Protein AF-A0A7S2GMM3-F1 (afdb_monomer_lite)

Secondary structure (DSSP, 8-state):
----------PPP-----------PPP-------------------GGG-SSEEEESSTTS-EEEEE--TT-BHHHHHHHTT-EEEEEEEESTTSS-EEEEE-TT-B-TT-SEEEEEEE-----S-------

Radius of gyration: 25.41 Å; chains: 1; bounding box: 47×70×70 Å

Organism: NCBI:txid327968

Structure (mmCIF, N/CA/C/O backbone):
data_AF-A0A7S2GMM3-F1
#
_entry.id   AF-A0A7S2GMM3-F1
#
loop_
_atom_site.group_PDB
_atom_site.id
_atom_site.type_symbol
_atom_site.label_atom_id
_atom_site.label_alt_id
_atom_site.label_comp_id
_atom_site.label_asym_id
_atom_site.label_entity_id
_atom_site.label_seq_id
_atom_site.pdbx_PDB_ins_code
_atom_site.Cartn_x
_atom_site.Cartn_y
_atom_site.Cartn_z
_atom_site.occupancy
_atom_site.B_iso_or_equiv
_atom_site.auth_seq_id
_atom_site.auth_comp_id
_atom_site.auth_asym_id
_atom_site.auth_atom_id
_atom_site.pdbx_PDB_model_num
ATOM 1 N N . LYS A 1 1 ? 33.479 0.948 38.639 1.00 41.56 1 LYS A N 1
ATOM 2 C CA . LYS A 1 1 ? 32.763 0.725 37.358 1.00 41.56 1 LYS A CA 1
ATOM 3 C C . LYS A 1 1 ? 32.301 2.095 36.873 1.00 41.56 1 LYS A C 1
ATOM 5 O O . LYS A 1 1 ? 31.754 2.849 37.662 1.00 41.56 1 LYS A O 1
ATOM 10 N N . ILE A 1 2 ? 32.743 2.459 35.679 1.00 46.72 2 ILE A N 1
ATOM 11 C CA . ILE A 1 2 ? 32.982 3.825 35.188 1.00 46.72 2 ILE A CA 1
ATOM 12 C C . ILE A 1 2 ? 31.673 4.563 34.863 1.00 46.72 2 ILE A C 1
ATOM 14 O O . ILE A 1 2 ? 30.851 4.053 34.111 1.00 46.72 2 ILE A O 1
ATOM 18 N N . ARG A 1 3 ? 31.512 5.767 35.429 1.00 45.56 3 ARG A N 1
ATOM 19 C CA . ARG A 1 3 ? 30.553 6.805 35.016 1.00 45.56 3 ARG A CA 1
ATOM 20 C C . ARG A 1 3 ? 31.142 7.499 33.778 1.00 45.56 3 ARG A C 1
ATOM 22 O O . ARG A 1 3 ? 32.074 8.283 33.925 1.00 45.56 3 ARG A O 1
ATOM 29 N N . GLY A 1 4 ? 30.652 7.179 32.580 1.00 46.97 4 GLY A N 1
ATOM 30 C CA . GLY A 1 4 ? 30.883 7.999 31.382 1.00 46.97 4 GLY A CA 1
ATOM 31 C C . GLY A 1 4 ? 29.953 9.215 31.438 1.00 46.97 4 GLY A C 1
ATOM 32 O O . GLY A 1 4 ? 28.808 9.077 31.846 1.00 46.97 4 GLY A O 1
ATOM 33 N N . GLY A 1 5 ? 30.356 10.442 31.137 1.00 49.16 5 GLY A N 1
ATOM 34 C CA . GLY A 1 5 ? 31.480 10.891 30.325 1.00 49.16 5 GLY A CA 1
ATOM 35 C C . GLY A 1 5 ? 30.907 11.930 29.365 1.00 49.16 5 GLY A C 1
ATOM 36 O O . GLY A 1 5 ? 30.383 11.575 28.319 1.00 49.16 5 GLY A O 1
ATOM 37 N N . GLN A 1 6 ? 30.916 13.193 29.792 1.00 53.94 6 GLN A N 1
ATOM 38 C CA . GLN A 1 6 ? 30.474 14.371 29.045 1.00 53.94 6 GLN A CA 1
ATOM 39 C C . GLN A 1 6 ? 31.286 14.496 27.744 1.00 53.94 6 GLN A C 1
ATOM 41 O O . GLN A 1 6 ? 32.494 14.712 27.812 1.00 53.94 6 GLN A O 1
ATOM 46 N N . LEU A 1 7 ? 30.642 14.403 26.574 1.00 52.38 7 LEU A N 1
ATOM 47 C CA . LEU A 1 7 ? 31.249 14.841 25.316 1.00 52.38 7 LEU A CA 1
ATOM 48 C C . LEU A 1 7 ? 30.791 16.265 24.992 1.00 52.38 7 LEU A C 1
ATOM 50 O O . LEU A 1 7 ? 29.625 16.546 24.730 1.00 52.38 7 LEU A O 1
ATOM 54 N N . ILE A 1 8 ? 31.770 17.153 25.077 1.00 55.28 8 ILE A N 1
ATOM 55 C CA . ILE A 1 8 ? 31.781 18.548 24.658 1.00 55.28 8 ILE A CA 1
ATOM 56 C C . ILE A 1 8 ? 31.756 18.632 23.124 1.00 55.28 8 ILE A C 1
ATOM 58 O O . ILE A 1 8 ? 32.568 18.004 22.450 1.00 55.28 8 ILE A O 1
ATOM 62 N N . CYS A 1 9 ? 30.826 19.410 22.569 1.00 47.78 9 CYS A N 1
ATOM 63 C CA . CYS A 1 9 ? 30.853 19.805 21.162 1.00 47.78 9 CYS A CA 1
ATOM 64 C C . CYS A 1 9 ? 31.732 21.054 21.023 1.00 47.78 9 CYS A C 1
ATOM 66 O O . CYS A 1 9 ? 31.400 22.101 21.574 1.00 47.78 9 CYS A O 1
ATOM 68 N N . SER A 1 10 ? 32.839 20.942 20.290 1.00 43.91 10 SER A N 1
ATOM 69 C CA . SER A 1 10 ? 33.688 22.072 19.902 1.00 43.91 10 SER A CA 1
ATOM 70 C C . SER A 1 10 ? 33.404 22.424 18.444 1.00 43.91 10 SER A C 1
ATOM 72 O O . SER A 1 10 ? 33.683 21.622 17.557 1.00 43.91 10 SER A O 1
ATOM 74 N N . ALA A 1 11 ? 32.869 23.618 18.195 1.00 57.03 11 ALA A N 1
ATOM 75 C CA . ALA A 1 11 ? 32.766 24.199 16.860 1.00 57.03 11 ALA A CA 1
ATOM 76 C C . ALA A 1 11 ? 33.865 25.260 16.685 1.00 57.03 11 ALA A C 1
ATOM 78 O O . ALA A 1 11 ? 33.969 26.151 17.532 1.00 57.03 11 ALA A O 1
ATOM 79 N N . PRO A 1 12 ? 34.672 25.225 15.612 1.00 53.09 12 PRO A N 1
ATOM 80 C CA . PRO A 1 12 ? 35.418 26.394 15.180 1.00 53.09 12 PRO A CA 1
ATOM 81 C C . PRO A 1 12 ? 34.556 27.241 14.237 1.00 53.09 12 PRO A C 1
ATOM 83 O O . PRO A 1 12 ? 33.930 26.735 13.306 1.00 53.09 12 PRO A O 1
ATOM 86 N N . GLY A 1 13 ? 34.526 28.547 14.497 1.00 48.72 13 GLY A N 1
ATOM 87 C CA . GLY A 1 13 ? 33.937 29.529 13.599 1.00 48.72 13 GLY A CA 1
ATOM 88 C C . GLY A 1 13 ? 34.763 29.718 12.328 1.00 48.72 13 GLY A C 1
ATOM 89 O O . GLY A 1 13 ? 35.970 29.479 12.297 1.00 48.72 13 GLY A O 1
ATOM 90 N N . SER A 1 14 ? 34.111 30.205 11.279 1.00 54.09 14 SER A N 1
ATOM 91 C CA . SER A 1 14 ? 34.773 30.856 10.151 1.00 54.09 14 SER A CA 1
ATOM 92 C C . SER A 1 14 ? 33.863 31.956 9.623 1.00 54.09 14 SER A C 1
ATOM 94 O O . SER A 1 14 ? 32.758 31.709 9.149 1.00 54.09 14 SER A O 1
ATOM 96 N N . LEU A 1 15 ? 34.342 33.185 9.796 1.00 50.91 15 LEU A N 1
ATOM 97 C CA . LEU A 1 15 ? 33.866 34.395 9.140 1.00 50.9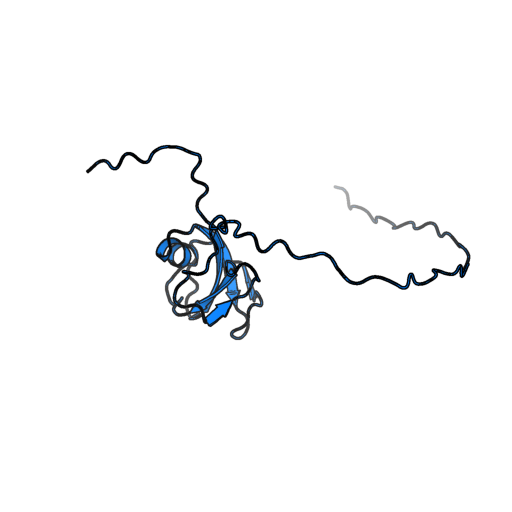1 15 LEU A CA 1
ATOM 98 C C . LEU A 1 15 ? 34.216 34.298 7.647 1.00 50.91 15 LEU A C 1
ATOM 100 O O . LEU A 1 15 ? 35.336 33.912 7.319 1.00 50.91 15 LEU A O 1
ATOM 104 N N . GLY A 1 16 ? 33.294 34.664 6.754 1.00 48.22 16 GLY A N 1
ATOM 105 C CA . GLY A 1 16 ? 33.515 34.574 5.309 1.00 48.22 16 GLY A CA 1
ATOM 106 C C . GLY A 1 16 ? 32.492 35.359 4.491 1.00 48.22 16 GLY A C 1
ATOM 107 O O . GLY A 1 16 ? 31.438 34.838 4.167 1.00 48.22 16 GLY A O 1
ATOM 108 N N . VAL A 1 17 ? 32.841 36.624 4.262 1.00 51.59 17 VAL A N 1
ATOM 109 C CA . VAL A 1 17 ? 32.541 37.578 3.174 1.00 51.59 17 VAL A CA 1
ATOM 110 C C . VAL A 1 17 ? 31.285 37.415 2.299 1.00 51.59 17 VAL A C 1
ATOM 112 O O . VAL A 1 17 ? 31.039 36.392 1.669 1.00 51.59 17 VAL A O 1
ATOM 115 N N . SER A 1 18 ? 30.557 38.526 2.186 1.00 48.09 18 SER A N 1
ATOM 116 C CA . SER A 1 18 ? 29.567 38.811 1.151 1.00 48.09 18 SER A CA 1
ATOM 117 C C . SER A 1 18 ? 30.268 39.213 -0.149 1.00 48.09 18 SER A C 1
ATOM 119 O O . SER A 1 18 ? 31.060 40.152 -0.121 1.00 48.09 18 SER A O 1
ATOM 121 N N . ASP A 1 19 ? 29.912 38.590 -1.272 1.00 54.28 19 ASP A N 1
ATOM 122 C CA . ASP A 1 19 ? 30.153 39.147 -2.609 1.00 54.28 19 ASP A CA 1
ATOM 123 C C . ASP A 1 19 ? 28.923 38.886 -3.507 1.00 54.28 19 ASP A C 1
ATOM 125 O O . ASP A 1 19 ? 28.473 37.737 -3.592 1.00 54.28 19 ASP A O 1
ATOM 129 N N . PRO A 1 20 ? 28.315 39.924 -4.112 1.00 60.03 20 PRO A N 1
ATOM 130 C CA . PRO A 1 20 ? 27.247 39.798 -5.091 1.00 60.03 20 PRO A CA 1
ATOM 131 C C . PRO A 1 20 ? 27.829 39.882 -6.507 1.00 60.03 20 PRO A C 1
ATOM 133 O O . PRO A 1 20 ? 28.093 40.981 -6.990 1.00 60.03 20 PRO A O 1
ATOM 136 N N . ASP A 1 21 ? 27.960 38.747 -7.194 1.00 50.72 21 ASP A N 1
ATOM 137 C CA . ASP A 1 21 ? 28.244 38.756 -8.631 1.00 50.72 21 ASP A CA 1
ATOM 138 C C . ASP A 1 21 ? 27.106 38.139 -9.443 1.00 50.72 21 ASP A C 1
ATOM 140 O O . ASP A 1 21 ? 26.449 37.161 -9.069 1.00 50.72 21 ASP A O 1
ATOM 144 N N . GLN A 1 22 ? 26.828 38.839 -10.529 1.00 57.53 22 GLN A N 1
ATOM 145 C CA . GLN A 1 22 ? 25.638 38.772 -11.341 1.00 57.53 22 GLN A CA 1
ATOM 146 C C . GLN A 1 22 ? 25.562 37.444 -12.085 1.00 57.53 22 GLN A C 1
ATOM 148 O O . GLN A 1 22 ? 26.525 37.006 -12.701 1.00 57.53 22 GLN A O 1
ATOM 153 N N . ASN A 1 23 ? 24.390 36.813 -12.069 1.00 55.16 23 ASN A N 1
ATOM 154 C CA . ASN A 1 23 ? 24.100 35.747 -13.017 1.00 55.16 23 ASN A CA 1
ATOM 155 C C . ASN A 1 23 ? 23.059 36.263 -14.001 1.00 55.16 23 ASN A C 1
ATOM 157 O O . ASN A 1 23 ? 21.856 36.280 -13.730 1.00 55.16 23 ASN A O 1
ATOM 161 N N . ASP A 1 24 ? 23.590 36.744 -15.122 1.00 50.81 24 ASP A N 1
ATOM 162 C CA . ASP A 1 24 ? 22.896 37.028 -16.363 1.00 50.81 24 ASP A CA 1
ATOM 163 C C . ASP A 1 24 ? 21.912 35.915 -16.736 1.00 50.81 24 ASP A C 1
ATOM 165 O O . ASP A 1 24 ? 22.230 34.724 -16.781 1.00 50.81 24 ASP A O 1
ATOM 169 N N . ALA A 1 25 ? 20.691 36.335 -17.049 1.00 61.88 25 ALA A N 1
ATOM 170 C CA . ALA A 1 25 ? 19.706 35.501 -17.708 1.00 61.88 25 ALA A CA 1
ATOM 171 C C . ALA A 1 25 ? 20.157 35.183 -19.145 1.00 61.88 25 ALA A C 1
ATOM 173 O O . ALA A 1 25 ? 20.542 36.102 -19.869 1.00 61.88 25 ALA A O 1
ATOM 174 N N . PRO A 1 26 ? 20.007 33.945 -19.640 1.00 64.06 26 PRO A N 1
ATOM 175 C CA . PRO A 1 26 ? 19.972 33.718 -21.076 1.00 64.06 26 PRO A CA 1
ATOM 176 C C . PRO A 1 26 ? 18.548 33.958 -21.611 1.00 64.06 26 PRO A C 1
ATOM 178 O O . PRO A 1 26 ? 17.599 33.332 -21.128 1.00 64.06 26 PRO A O 1
ATOM 181 N N . PRO A 1 27 ? 18.349 34.806 -22.636 1.00 60.69 27 PRO A N 1
ATOM 182 C CA . PRO A 1 27 ? 17.177 34.711 -23.484 1.00 60.69 27 PRO A CA 1
ATOM 183 C C . PRO A 1 27 ? 17.437 33.765 -24.663 1.00 60.69 27 PRO A C 1
ATOM 185 O O . PRO A 1 27 ? 18.537 33.701 -25.208 1.00 60.69 27 PRO A O 1
ATOM 188 N N . ALA A 1 28 ? 16.341 33.146 -25.108 1.00 50.91 28 ALA A N 1
ATOM 189 C CA . ALA A 1 28 ? 16.198 32.286 -26.285 1.00 50.91 28 ALA A CA 1
ATOM 190 C C . ALA A 1 28 ? 16.758 30.853 -26.110 1.00 50.91 28 ALA A C 1
ATOM 192 O O . ALA A 1 28 ? 17.815 30.639 -25.541 1.00 50.91 28 ALA A O 1
ATOM 193 N N . THR A 1 29 ? 16.079 29.790 -26.541 1.00 51.41 29 THR A N 1
ATOM 194 C CA . THR A 1 29 ? 15.114 29.709 -27.641 1.00 51.41 29 THR A CA 1
ATOM 195 C C . THR A 1 29 ? 14.230 28.476 -27.450 1.00 51.41 29 THR A C 1
ATOM 197 O O . THR A 1 29 ? 14.711 27.389 -27.137 1.00 51.41 29 THR A O 1
ATOM 200 N N . LEU A 1 30 ? 12.929 28.639 -27.693 1.00 52.53 30 LEU A N 1
ATOM 201 C CA . LEU A 1 30 ? 12.011 27.542 -27.977 1.00 52.53 30 LEU A CA 1
ATOM 202 C C . LEU A 1 30 ? 12.527 26.721 -29.165 1.00 52.53 30 LEU A C 1
ATOM 204 O O . LEU A 1 30 ? 12.870 27.292 -30.200 1.00 52.53 30 LEU A O 1
ATOM 208 N N . THR A 1 31 ? 12.442 25.398 -29.020 1.00 53.06 31 THR A N 1
ATOM 209 C CA . THR A 1 31 ? 12.037 24.391 -30.025 1.00 53.06 31 THR A CA 1
ATOM 210 C C . THR A 1 31 ? 13.013 23.218 -30.063 1.00 53.06 31 THR A C 1
ATOM 212 O O . THR A 1 31 ? 13.960 23.197 -30.843 1.00 53.06 31 THR A O 1
ATOM 215 N N . LEU A 1 32 ? 12.717 22.183 -29.273 1.00 53.03 32 LEU A N 1
ATOM 216 C CA . LEU A 1 32 ? 13.014 20.821 -29.707 1.00 53.03 32 LEU A CA 1
ATOM 217 C C . LEU A 1 32 ? 11.791 20.314 -30.484 1.00 53.03 32 LEU A C 1
ATOM 219 O O . LEU A 1 32 ? 10.684 20.361 -29.937 1.00 53.03 32 LEU A O 1
ATOM 223 N N . PRO A 1 33 ? 11.939 19.804 -31.720 1.00 53.56 33 PRO A N 1
ATOM 224 C CA . PRO A 1 33 ? 10.901 18.965 -32.292 1.00 53.56 33 PRO A CA 1
ATOM 225 C C . PRO A 1 33 ? 10.799 17.716 -31.415 1.00 53.56 33 PRO A C 1
ATOM 227 O O . PRO A 1 33 ? 11.750 16.945 -31.306 1.00 53.56 33 PRO A O 1
ATOM 230 N N . SER A 1 34 ? 9.656 17.542 -30.753 1.00 60.41 34 SER A N 1
ATOM 231 C CA . SER A 1 34 ? 9.340 16.289 -30.072 1.00 60.41 34 SER A CA 1
ATOM 232 C C . SER A 1 34 ? 9.386 15.169 -31.109 1.00 60.41 34 SER A C 1
ATOM 234 O O . SER A 1 34 ? 8.604 15.221 -32.065 1.00 60.41 34 SER A O 1
ATOM 236 N N . PRO A 1 35 ? 10.243 14.144 -30.968 1.00 56.81 35 PRO A N 1
ATOM 237 C CA . PRO A 1 35 ? 9.991 12.918 -31.685 1.00 56.81 35 PRO A CA 1
ATOM 238 C C . PRO A 1 35 ? 8.717 12.322 -31.082 1.00 56.81 35 PRO A C 1
ATOM 240 O O . PRO A 1 35 ? 8.729 11.743 -29.998 1.00 56.81 35 PRO A O 1
ATOM 243 N N . VAL A 1 36 ? 7.604 12.451 -31.806 1.00 62.12 36 VAL A N 1
ATOM 244 C CA . VAL A 1 36 ? 6.523 11.467 -31.739 1.00 62.12 36 VAL A CA 1
ATOM 245 C C . VAL A 1 36 ? 7.118 10.153 -32.246 1.00 62.12 36 VAL A C 1
ATOM 247 O O . VAL A 1 36 ? 7.025 9.790 -33.412 1.00 62.12 36 VAL A O 1
ATOM 250 N N . ALA A 1 37 ? 7.799 9.462 -31.348 1.00 55.59 37 ALA A N 1
ATOM 251 C CA . ALA A 1 37 ? 8.030 8.037 -31.388 1.00 55.59 37 ALA A CA 1
ATOM 252 C C . ALA A 1 37 ? 7.398 7.578 -30.074 1.00 55.59 37 ALA A C 1
ATOM 254 O O . ALA A 1 37 ? 7.917 7.851 -29.001 1.00 55.59 37 ALA A O 1
ATOM 255 N N . SER A 1 38 ? 6.196 7.002 -30.053 1.00 57.22 38 SER A N 1
ATOM 256 C CA . SER A 1 38 ? 6.019 5.571 -30.335 1.00 57.22 38 SER A CA 1
ATOM 257 C C . SER A 1 38 ? 7.225 4.714 -29.924 1.00 57.22 38 SER A C 1
ATOM 259 O O . SER A 1 38 ? 7.549 3.723 -30.568 1.00 57.22 38 SER A O 1
ATOM 261 N N . ALA A 1 39 ? 7.882 5.054 -28.814 1.00 57.81 39 ALA A N 1
ATOM 262 C CA . ALA A 1 39 ? 8.423 4.032 -27.955 1.00 57.81 39 ALA A CA 1
ATOM 263 C C . ALA A 1 39 ? 7.190 3.277 -27.474 1.00 57.81 39 ALA A C 1
ATOM 265 O O . ALA A 1 39 ? 6.310 3.858 -26.836 1.00 57.81 39 ALA A O 1
ATOM 266 N N . ARG A 1 40 ? 7.075 1.996 -27.831 1.00 62.25 40 ARG A N 1
ATOM 267 C CA . ARG A 1 40 ? 6.258 1.096 -27.024 1.00 62.25 40 ARG A CA 1
ATOM 268 C C . ARG A 1 40 ? 6.684 1.393 -25.597 1.00 62.25 40 ARG A C 1
ATOM 270 O O . ARG A 1 40 ? 7.857 1.176 -25.298 1.00 62.25 40 ARG A O 1
ATOM 277 N N . LEU A 1 41 ? 5.790 1.976 -24.793 1.00 57.06 41 LEU A N 1
ATOM 278 C CA . LEU A 1 41 ? 5.976 2.045 -23.356 1.00 57.06 41 LEU A CA 1
ATOM 279 C C . LEU A 1 41 ? 6.299 0.605 -23.007 1.00 57.06 41 LEU A C 1
ATOM 281 O O . LEU A 1 41 ? 5.439 -0.275 -23.110 1.00 57.06 41 LEU A O 1
ATOM 285 N N . VAL A 1 42 ? 7.581 0.337 -22.745 1.00 51.38 42 VAL A N 1
ATOM 286 C CA . VAL A 1 42 ? 7.971 -0.836 -21.989 1.00 51.38 42 VAL A CA 1
ATOM 287 C C . VAL A 1 42 ? 6.973 -0.779 -20.856 1.00 51.38 42 VAL A C 1
ATOM 289 O O . VAL A 1 42 ? 6.877 0.278 -20.228 1.00 51.38 42 VAL A O 1
ATOM 292 N N . ARG A 1 43 ? 6.100 -1.788 -20.741 1.00 57.25 43 ARG A N 1
ATOM 293 C CA . ARG A 1 43 ? 5.173 -1.868 -19.620 1.00 57.25 43 ARG A CA 1
ATOM 294 C C . ARG A 1 43 ? 6.084 -1.982 -18.410 1.00 57.25 43 ARG A C 1
ATOM 296 O O . ARG A 1 43 ? 6.431 -3.081 -17.992 1.00 57.25 43 ARG A O 1
ATOM 303 N N . PHE A 1 44 ? 6.559 -0.831 -17.935 1.00 51.84 44 PHE A N 1
ATOM 304 C CA . PHE A 1 44 ? 6.964 -0.651 -16.575 1.00 51.84 44 PHE A CA 1
ATOM 305 C C . PHE A 1 44 ? 5.775 -1.211 -15.825 1.00 51.84 44 PHE A C 1
ATOM 307 O O . PHE A 1 44 ? 4.630 -0.911 -16.182 1.00 51.84 44 PHE A O 1
ATOM 314 N N . PRO A 1 45 ? 6.017 -2.159 -14.932 1.00 59.41 45 PRO A N 1
ATOM 315 C CA . PRO A 1 45 ? 4.936 -2.738 -14.190 1.00 59.41 45 PRO A CA 1
ATOM 316 C C . PRO A 1 45 ? 4.460 -1.667 -13.216 1.00 59.41 45 PRO A C 1
ATOM 318 O O . PRO A 1 45 ? 4.946 -1.542 -12.096 1.00 59.41 45 PRO A O 1
ATOM 321 N N . GLU A 1 46 ? 3.589 -0.804 -13.712 1.00 71.50 46 GLU A N 1
ATOM 322 C CA . GLU A 1 46 ? 2.943 0.211 -12.919 1.00 71.50 46 GLU A CA 1
ATOM 323 C C . GLU A 1 46 ? 1.925 -0.526 -12.060 1.00 71.50 46 GLU A C 1
ATOM 325 O O . GLU A 1 46 ? 1.189 -1.382 -12.558 1.00 71.50 46 GLU A O 1
ATOM 330 N N . CYS A 1 47 ? 1.869 -0.205 -10.773 1.00 84.62 47 CYS A N 1
ATOM 331 C CA . CYS A 1 47 ? 0.887 -0.768 -9.853 1.00 84.62 47 CYS A CA 1
ATOM 332 C C . CYS A 1 47 ? -0.510 -0.164 -10.100 1.00 84.62 47 CYS A C 1
ATOM 334 O O . CYS A 1 47 ? -1.173 0.326 -9.193 1.00 84.62 47 CYS A O 1
ATOM 336 N N . THR A 1 48 ? -0.936 -0.159 -11.360 1.00 80.06 48 THR A N 1
ATOM 337 C CA . THR A 1 48 ? -2.182 0.429 -11.858 1.00 80.06 48 THR A CA 1
ATOM 338 C C . THR A 1 48 ? -3.367 -0.521 -11.712 1.00 80.06 48 THR A C 1
ATOM 340 O O . THR A 1 48 ? -4.504 -0.061 -11.684 1.00 80.06 48 THR A O 1
ATOM 343 N N . ASP A 1 49 ? -3.105 -1.819 -11.523 1.00 85.31 49 ASP A N 1
ATOM 344 C CA . ASP A 1 49 ? -4.121 -2.867 -11.351 1.00 85.31 49 ASP A CA 1
ATOM 345 C C . ASP A 1 49 ? -4.446 -3.177 -9.873 1.00 85.31 49 ASP A C 1
ATOM 347 O O . ASP A 1 49 ? -5.122 -4.162 -9.567 1.00 85.31 49 ASP A O 1
ATOM 351 N N . LEU A 1 50 ? -3.975 -2.349 -8.933 1.00 92.00 50 LEU A N 1
ATOM 352 C CA . LEU A 1 50 ? -4.311 -2.494 -7.517 1.00 92.00 50 LEU A CA 1
ATOM 353 C C . LEU A 1 50 ? -5.812 -2.252 -7.288 1.00 92.00 50 LEU A C 1
ATOM 355 O O . LEU A 1 50 ? -6.366 -1.211 -7.638 1.00 92.00 50 LEU A O 1
ATOM 359 N N . VAL A 1 51 ? -6.482 -3.223 -6.667 1.00 93.94 51 VAL A N 1
ATOM 360 C CA . VAL A 1 51 ? -7.922 -3.158 -6.368 1.00 93.94 51 VAL A CA 1
ATOM 361 C C . VAL A 1 51 ? -8.197 -2.460 -5.039 1.00 93.94 51 VAL A C 1
ATOM 363 O O . VAL A 1 51 ? -7.321 -2.364 -4.188 1.00 93.94 51 VAL A O 1
ATOM 366 N N . ASN A 1 52 ? -9.433 -1.999 -4.825 1.00 95.75 52 ASN A N 1
ATOM 367 C CA . ASN A 1 52 ? -9.860 -1.364 -3.569 1.00 95.75 52 ASN A CA 1
ATOM 368 C C . ASN A 1 52 ? -8.972 -0.177 -3.151 1.00 95.75 52 ASN A C 1
ATOM 370 O O . ASN A 1 52 ? -8.709 0.020 -1.970 1.00 95.75 52 ASN A O 1
ATOM 374 N N . VAL A 1 53 ? -8.485 0.610 -4.110 1.00 96.12 53 VAL A N 1
ATOM 375 C CA . VAL A 1 53 ? -7.678 1.804 -3.834 1.00 96.12 53 VAL A CA 1
ATOM 376 C C . VAL A 1 53 ? -8.600 2.977 -3.512 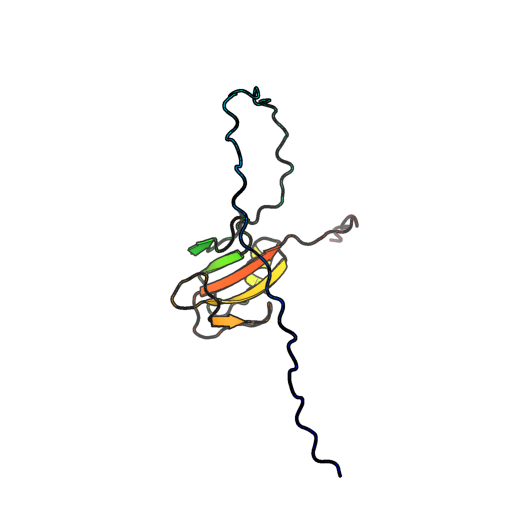1.00 96.12 53 VAL A C 1
ATOM 378 O O . VAL A 1 53 ? -9.412 3.374 -4.344 1.00 96.12 53 VAL A O 1
ATOM 381 N N . VAL A 1 54 ? -8.451 3.562 -2.323 1.00 95.88 54 VAL A N 1
ATOM 382 C CA . VAL A 1 54 ? -9.088 4.842 -1.972 1.00 95.88 54 VAL A CA 1
ATOM 383 C C . VAL A 1 54 ? -8.393 5.975 -2.719 1.00 95.88 54 VAL A C 1
ATOM 385 O O . VAL A 1 54 ? -9.043 6.820 -3.332 1.00 95.88 54 VAL A O 1
ATOM 388 N N . ARG A 1 55 ? -7.053 5.993 -2.663 1.00 95.62 55 ARG A N 1
ATOM 389 C CA . ARG A 1 55 ? -6.206 6.966 -3.361 1.00 95.62 55 ARG A CA 1
ATOM 390 C C . ARG A 1 55 ? -4.758 6.481 -3.503 1.00 95.62 55 ARG A C 1
ATOM 392 O O . ARG A 1 55 ? -4.285 5.734 -2.642 1.00 95.62 55 ARG A O 1
ATOM 399 N N . PRO A 1 56 ? -4.025 6.953 -4.525 1.00 95.25 56 PRO A N 1
ATOM 400 C CA . PRO A 1 56 ? -2.582 6.781 -4.585 1.00 95.25 56 PRO A CA 1
ATOM 401 C C . PRO A 1 56 ? -1.884 7.637 -3.520 1.00 95.25 56 PRO A C 1
ATOM 403 O O . PRO A 1 56 ? -2.288 8.768 -3.231 1.00 95.25 56 PRO A O 1
ATOM 406 N N . CYS A 1 57 ? -0.818 7.079 -2.960 1.00 96.75 57 CYS A N 1
ATOM 407 C CA . CYS A 1 57 ? 0.092 7.704 -2.003 1.00 96.75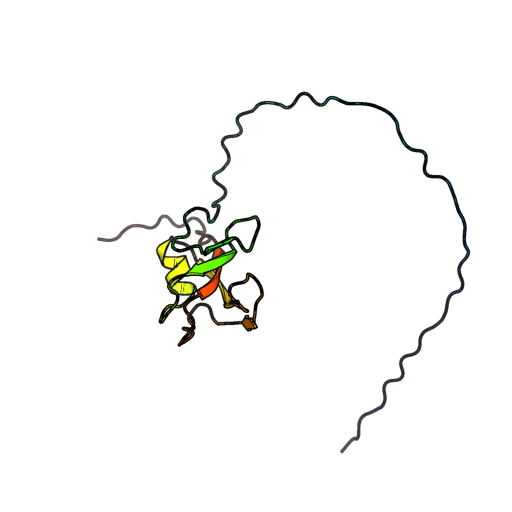 57 CYS A CA 1
ATOM 408 C C . CYS A 1 57 ? 1.518 7.864 -2.561 1.00 96.75 57 CYS A C 1
ATOM 410 O O . CYS A 1 57 ? 2.368 8.453 -1.898 1.00 96.75 57 CYS A O 1
ATOM 412 N N . SER A 1 58 ? 1.778 7.365 -3.773 1.00 94.25 58 SER A N 1
ATOM 413 C CA . SER A 1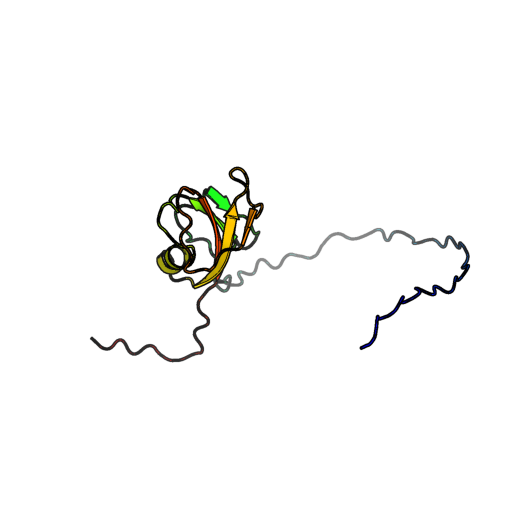 58 ? 2.977 7.644 -4.565 1.00 94.25 58 SER A CA 1
ATOM 414 C C . SER A 1 58 ? 2.607 7.951 -6.014 1.00 94.25 58 SER A C 1
ATOM 416 O O . SER A 1 58 ? 1.565 7.519 -6.506 1.00 94.25 58 SER A O 1
ATOM 418 N N . GLU A 1 59 ? 3.493 8.654 -6.720 1.00 90.44 59 GLU A N 1
ATOM 419 C CA . GLU A 1 59 ? 3.336 8.932 -8.156 1.00 90.44 59 GLU A CA 1
ATOM 420 C C . GLU A 1 59 ? 3.386 7.654 -9.005 1.00 90.44 59 GLU A C 1
ATOM 422 O O . GLU A 1 59 ? 2.720 7.567 -10.028 1.00 90.44 59 GLU A O 1
ATOM 427 N N . SER A 1 60 ? 4.113 6.630 -8.542 1.00 88.12 60 SER A N 1
ATOM 428 C CA . SER A 1 60 ? 4.184 5.311 -9.187 1.00 88.12 60 SER A CA 1
ATOM 429 C C . SER A 1 60 ? 2.897 4.485 -9.075 1.00 88.12 60 SER A C 1
ATOM 431 O O . SER A 1 60 ? 2.808 3.413 -9.669 1.00 88.12 60 SER A O 1
ATOM 433 N N . GLY A 1 61 ? 1.940 4.911 -8.241 1.00 91.62 61 GLY A N 1
ATOM 434 C CA . GLY A 1 61 ? 0.740 4.136 -7.910 1.00 91.62 61 GLY A CA 1
ATOM 435 C C . GLY A 1 61 ? 1.012 2.883 -7.071 1.00 91.62 61 GLY A C 1
ATOM 436 O O . GLY A 1 61 ? 0.080 2.183 -6.703 1.00 91.62 61 GLY A O 1
ATOM 437 N N . CYS A 1 62 ? 2.272 2.593 -6.743 1.00 95.06 62 CYS A N 1
ATOM 438 C CA . CYS A 1 62 ? 2.666 1.403 -5.993 1.00 95.06 62 CYS A CA 1
ATOM 439 C C . CYS A 1 62 ? 2.487 1.528 -4.488 1.00 95.06 62 CYS A C 1
ATOM 441 O O . CYS A 1 62 ? 2.399 0.511 -3.808 1.00 95.06 62 CYS A O 1
ATOM 443 N N . LYS A 1 63 ? 2.376 2.753 -3.974 1.00 97.00 63 LYS A N 1
ATOM 444 C CA . LYS A 1 63 ? 1.940 3.021 -2.610 1.00 97.00 63 LYS A CA 1
ATOM 445 C C . LYS A 1 63 ? 0.527 3.570 -2.653 1.00 97.00 63 LYS A C 1
ATOM 447 O O . LYS A 1 63 ? 0.282 4.585 -3.305 1.00 97.00 63 LYS A O 1
ATOM 452 N N . VAL A 1 64 ? -0.396 2.930 -1.950 1.00 97.69 64 VAL A N 1
ATOM 453 C CA . VAL A 1 64 ? -1.822 3.274 -1.976 1.00 97.69 64 VAL A CA 1
ATOM 454 C C . VAL A 1 64 ? -2.414 3.258 -0.582 1.00 97.69 64 VAL A C 1
ATOM 456 O O . VAL A 1 64 ? -1.970 2.506 0.282 1.00 97.69 64 VAL A O 1
ATOM 459 N N . LEU A 1 65 ? -3.457 4.059 -0.389 1.00 98.00 65 LEU A N 1
ATOM 460 C CA . LEU A 1 65 ? -4.393 3.868 0.706 1.00 98.00 65 LEU A CA 1
ATOM 461 C C . LEU A 1 65 ? -5.411 2.812 0.259 1.00 98.00 65 LEU A C 1
ATOM 463 O O . LEU A 1 65 ? -6.279 3.092 -0.572 1.00 98.00 65 LEU A O 1
ATOM 467 N N . ALA A 1 66 ? -5.254 1.590 0.756 1.00 97.56 66 ALA A N 1
ATOM 468 C CA . ALA A 1 66 ? -6.088 0.444 0.426 1.00 97.56 66 ALA A CA 1
ATOM 469 C C . ALA A 1 66 ? -7.311 0.387 1.347 1.00 97.56 66 ALA A C 1
ATOM 471 O O . ALA A 1 66 ? -7.167 0.451 2.565 1.00 97.56 66 ALA A O 1
ATOM 472 N N . ALA A 1 67 ? -8.500 0.232 0.772 1.00 96.50 67 ALA A N 1
ATOM 473 C CA . ALA A 1 67 ? -9.753 -0.030 1.470 1.00 96.50 67 ALA A CA 1
ATOM 474 C C . ALA A 1 67 ? -9.972 -1.532 1.702 1.00 96.50 67 ALA A C 1
ATOM 476 O O . ALA A 1 67 ? -9.309 -2.385 1.113 1.00 96.50 67 ALA A O 1
ATOM 477 N N . GLN A 1 68 ? -10.988 -1.848 2.511 1.00 94.94 68 GLN A N 1
ATOM 478 C CA . GLN A 1 68 ? -11.393 -3.220 2.844 1.00 94.94 68 GLN A CA 1
ATOM 479 C C . GLN A 1 68 ? -10.262 -4.038 3.483 1.00 94.94 68 GLN A C 1
ATOM 481 O O . GLN A 1 68 ? -10.152 -5.241 3.249 1.00 94.94 68 GLN A O 1
ATOM 486 N N . MET A 1 69 ? -9.436 -3.386 4.302 1.00 95.94 69 MET A N 1
ATOM 487 C CA . MET A 1 69 ? -8.296 -4.012 4.979 1.00 95.94 69 MET A CA 1
ATOM 488 C C . MET A 1 69 ? -8.660 -4.645 6.330 1.00 95.94 69 MET A C 1
ATOM 490 O O . MET A 1 69 ? -7.796 -5.203 7.000 1.00 95.94 69 MET A O 1
ATOM 494 N N . ALA A 1 70 ? -9.938 -4.612 6.720 1.00 93.50 70 ALA A N 1
ATOM 495 C CA . ALA A 1 70 ? -10.409 -5.252 7.943 1.00 93.50 70 ALA A CA 1
ATOM 496 C C . ALA A 1 70 ? -10.116 -6.761 7.906 1.00 93.50 70 ALA A C 1
ATOM 498 O O . ALA A 1 70 ? -10.616 -7.477 7.034 1.00 93.50 70 ALA A O 1
ATOM 499 N N . GLY A 1 71 ? -9.292 -7.232 8.844 1.00 92.25 71 GLY A N 1
ATOM 500 C CA . GLY A 1 71 ? -8.873 -8.634 8.915 1.00 92.25 71 GLY A CA 1
ATOM 501 C C . GLY A 1 71 ? -7.902 -9.069 7.808 1.00 92.25 71 GLY A C 1
ATOM 502 O O . GLY A 1 71 ? -7.737 -10.268 7.601 1.00 92.25 71 GLY A O 1
ATOM 503 N N . ARG A 1 72 ? -7.289 -8.132 7.068 1.00 95.56 72 ARG A N 1
ATOM 504 C CA . ARG A 1 72 ? -6.368 -8.419 5.956 1.00 95.56 72 ARG A CA 1
ATOM 505 C C . ARG A 1 72 ? -5.028 -7.718 6.145 1.00 95.56 72 ARG A C 1
ATOM 507 O O . ARG A 1 72 ? -4.956 -6.594 6.633 1.00 95.56 72 ARG A O 1
ATOM 514 N N . SER A 1 73 ? -3.970 -8.373 5.686 1.00 97.44 73 SER A N 1
ATOM 515 C CA . SER A 1 73 ? -2.616 -7.815 5.640 1.00 97.44 73 SER A CA 1
ATOM 516 C C . SER A 1 73 ? -2.307 -7.154 4.290 1.00 97.44 73 SER A C 1
ATOM 518 O O . SER A 1 73 ? -2.881 -7.513 3.254 1.00 97.44 73 SER A O 1
ATOM 520 N N . CYS A 1 74 ? -1.350 -6.219 4.256 1.00 98.25 74 CYS A N 1
ATOM 521 C CA . CYS A 1 74 ? -0.868 -5.650 2.987 1.00 98.25 74 CYS A CA 1
ATOM 522 C C . CYS A 1 74 ? -0.214 -6.709 2.078 1.00 98.25 74 CYS A C 1
ATOM 524 O O . CYS A 1 74 ? -0.254 -6.591 0.855 1.00 98.25 74 CYS A O 1
ATOM 526 N N . GLY A 1 75 ? 0.339 -7.782 2.648 1.00 97.69 75 GLY A N 1
ATOM 527 C CA . GLY A 1 75 ? 0.850 -8.931 1.905 1.00 97.69 75 GLY A CA 1
ATOM 528 C C . GLY A 1 75 ? -0.247 -9.646 1.120 1.00 97.69 75 GLY A C 1
ATOM 529 O O . GLY A 1 75 ? -0.076 -9.922 -0.067 1.00 97.69 75 GLY A O 1
ATOM 530 N N . GLU A 1 76 ? -1.399 -9.904 1.741 1.00 97.44 76 GLU A N 1
ATOM 531 C CA . GLU A 1 76 ? -2.559 -10.477 1.046 1.00 97.44 76 GLU A CA 1
ATOM 532 C C . GLU A 1 76 ? -3.145 -9.520 0.010 1.00 97.44 76 GLU A C 1
ATOM 534 O O . GLU A 1 76 ? -3.564 -9.960 -1.063 1.00 97.44 76 GLU A O 1
ATOM 539 N N . TYR A 1 77 ? -3.156 -8.224 0.319 1.00 97.31 77 TYR A N 1
ATOM 540 C CA . TYR A 1 77 ? -3.594 -7.175 -0.594 1.00 97.31 77 TYR A CA 1
ATOM 541 C C . TYR A 1 77 ? -2.745 -7.126 -1.874 1.00 97.31 77 TYR A C 1
ATOM 543 O O . TYR A 1 77 ? -3.286 -7.275 -2.969 1.00 97.31 77 TYR A O 1
ATOM 551 N N . CYS A 1 78 ? -1.417 -7.010 -1.759 1.00 96.69 78 CYS A N 1
ATOM 552 C CA . CYS A 1 78 ? -0.533 -6.976 -2.928 1.00 96.69 78 CYS A CA 1
ATOM 553 C C . CYS A 1 78 ? -0.597 -8.297 -3.717 1.00 96.69 78 CYS A C 1
ATOM 555 O O . CYS A 1 78 ? -0.694 -8.282 -4.947 1.00 96.69 78 CYS A O 1
ATOM 557 N N . LYS A 1 79 ? -0.639 -9.445 -3.020 1.00 95.25 79 LYS A N 1
ATOM 558 C CA . LYS A 1 79 ? -0.709 -10.776 -3.647 1.00 95.25 79 LYS A CA 1
ATOM 559 C C . LYS A 1 79 ? -1.962 -10.960 -4.505 1.00 95.25 79 LYS A C 1
ATOM 561 O O . LYS A 1 79 ? -1.901 -11.663 -5.510 1.00 95.25 79 LYS A O 1
ATOM 566 N N . GLN A 1 80 ? -3.077 -10.316 -4.149 1.00 94.69 80 GLN A N 1
ATOM 567 C CA . GLN A 1 80 ? -4.304 -10.341 -4.954 1.00 94.69 80 GLN A CA 1
ATOM 568 C C . GLN A 1 80 ? -4.079 -9.821 -6.382 1.00 94.69 80 GLN A C 1
ATOM 570 O O . GLN A 1 80 ? -4.737 -10.293 -7.305 1.00 94.69 80 GLN A O 1
ATOM 575 N N . SER A 1 81 ? -3.130 -8.900 -6.555 1.00 93.06 81 SER A N 1
ATOM 576 C CA . SER A 1 81 ? -2.773 -8.310 -7.851 1.00 93.06 81 SER A CA 1
ATOM 577 C C . SER A 1 81 ? -1.494 -8.923 -8.443 1.00 93.06 81 SER A C 1
ATOM 579 O O . SER A 1 81 ? -0.915 -8.368 -9.368 1.00 93.06 81 SER A O 1
ATOM 581 N N . GLY A 1 82 ? -1.016 -10.053 -7.902 1.00 91.88 82 GLY A N 1
ATOM 582 C CA . GLY A 1 82 ? 0.238 -10.684 -8.332 1.00 91.88 82 GLY A CA 1
ATOM 583 C C . GLY A 1 82 ? 1.502 -9.911 -7.935 1.00 91.88 82 GLY A C 1
ATOM 584 O O . GLY A 1 82 ? 2.566 -10.148 -8.502 1.00 91.88 82 GLY A O 1
ATOM 585 N N . LEU A 1 83 ? 1.391 -8.992 -6.973 1.00 93.38 83 LEU A N 1
ATOM 586 C CA . LEU A 1 83 ? 2.481 -8.150 -6.490 1.00 93.38 83 LEU A CA 1
ATOM 587 C C . LEU A 1 83 ? 2.998 -8.634 -5.130 1.00 93.38 83 LEU A C 1
ATOM 589 O O . LEU A 1 83 ? 2.351 -9.407 -4.418 1.00 93.38 83 LEU A O 1
ATOM 593 N N . VAL A 1 84 ? 4.166 -8.134 -4.747 1.00 94.88 84 VAL A N 1
ATOM 594 C CA . VAL A 1 84 ? 4.817 -8.394 -3.462 1.00 94.88 84 VAL A CA 1
ATOM 595 C C . VAL A 1 84 ? 4.736 -7.140 -2.600 1.00 94.88 84 VAL A C 1
ATOM 597 O O . VAL A 1 84 ? 4.971 -6.038 -3.085 1.00 94.88 84 VAL A O 1
ATOM 600 N N . CYS A 1 85 ? 4.402 -7.298 -1.320 1.00 97.50 85 CYS A N 1
ATOM 601 C CA . CYS A 1 85 ? 4.396 -6.189 -0.367 1.00 97.50 85 CYS A CA 1
ATOM 602 C C . CYS A 1 85 ? 5.830 -5.780 -0.008 1.00 97.50 85 CYS A C 1
ATOM 604 O O . CYS A 1 85 ? 6.621 -6.623 0.413 1.00 97.50 85 CYS A O 1
ATOM 606 N N . MET A 1 86 ? 6.138 -4.496 -0.180 1.00 97.38 86 MET A N 1
ATOM 607 C CA . MET A 1 86 ? 7.402 -3.846 0.186 1.00 97.38 86 MET A CA 1
ATOM 608 C C . MET A 1 86 ? 7.299 -3.092 1.513 1.00 97.38 86 MET A C 1
ATOM 610 O O . MET A 1 86 ? 8.304 -2.913 2.193 1.00 97.38 86 MET A O 1
ATOM 614 N N . GLY A 1 87 ? 6.092 -2.665 1.889 1.00 97.94 87 GLY A N 1
ATOM 615 C CA . GLY A 1 87 ? 5.852 -1.969 3.145 1.00 97.94 87 GLY A CA 1
ATOM 616 C C . GLY A 1 87 ? 4.370 -1.851 3.472 1.00 97.94 87 GLY A C 1
ATOM 617 O O . GLY A 1 87 ? 3.507 -1.917 2.591 1.00 97.94 87 GLY A O 1
ATOM 618 N N . ALA A 1 88 ? 4.083 -1.698 4.759 1.00 98.44 88 ALA A N 1
ATOM 619 C CA . ALA A 1 88 ? 2.736 -1.610 5.293 1.00 98.44 88 ALA A CA 1
ATOM 620 C C . ALA A 1 88 ? 2.705 -0.599 6.443 1.00 98.44 88 ALA A C 1
ATOM 622 O O . ALA A 1 88 ? 3.608 -0.581 7.276 1.00 98.44 88 ALA A O 1
ATOM 623 N N . TRP A 1 89 ? 1.674 0.243 6.496 1.00 98.38 89 TRP A N 1
ATOM 624 C CA . TRP A 1 89 ? 1.495 1.218 7.572 1.00 98.38 89 TRP A CA 1
ATOM 625 C C . TRP A 1 89 ? 0.021 1.359 7.948 1.00 98.38 89 TRP A C 1
ATOM 627 O O . TRP A 1 89 ? -0.862 1.333 7.083 1.00 98.38 89 TRP A O 1
ATOM 637 N N . GLU A 1 90 ? -0.251 1.576 9.235 1.00 96.69 90 GLU A N 1
ATOM 638 C CA . GLU A 1 90 ? -1.530 2.139 9.648 1.00 96.69 90 GLU A CA 1
ATOM 639 C C . GLU A 1 90 ? -1.602 3.575 9.131 1.00 96.69 90 GLU A C 1
ATOM 641 O O . GLU A 1 90 ? -0.674 4.369 9.295 1.00 96.69 90 GLU A O 1
ATOM 646 N N . GLN A 1 91 ? -2.710 3.899 8.485 1.00 95.00 91 GLN A N 1
ATOM 647 C CA . GLN A 1 91 ? -2.991 5.237 7.998 1.00 95.00 91 GLN A CA 1
ATOM 648 C C . GLN A 1 91 ? -3.394 6.170 9.161 1.00 95.00 91 GLN A C 1
ATOM 650 O O . GLN A 1 91 ? -3.984 5.722 10.147 1.00 95.00 91 GLN A O 1
ATOM 655 N N . ALA A 1 92 ? -3.103 7.467 9.050 1.00 94.75 92 ALA A N 1
ATOM 656 C CA . ALA A 1 92 ? -3.670 8.495 9.924 1.00 94.75 92 ALA A CA 1
ATOM 657 C C . ALA A 1 92 ? -4.848 9.207 9.235 1.00 94.75 92 ALA A C 1
ATOM 659 O O . ALA A 1 92 ? -4.665 9.835 8.189 1.00 94.75 92 ALA A O 1
ATOM 660 N N . ASP A 1 93 ? -6.038 9.139 9.840 1.00 91.56 93 ASP A N 1
ATOM 661 C CA . ASP A 1 93 ? -7.228 9.939 9.496 1.00 91.56 93 ASP A CA 1
ATOM 662 C C . ASP A 1 93 ? -7.715 9.871 8.026 1.00 91.56 93 ASP A C 1
ATOM 664 O O . ASP A 1 93 ? -8.138 10.862 7.435 1.00 91.56 93 ASP A O 1
ATOM 668 N N . GLY A 1 94 ? -7.657 8.694 7.413 1.00 91.62 94 GLY A N 1
ATOM 669 C CA . GLY A 1 94 ? -7.993 8.426 6.010 1.00 91.62 94 GLY A CA 1
ATOM 670 C C . GLY A 1 94 ? -6.982 9.006 5.015 1.00 91.62 94 GLY A C 1
ATOM 671 O O . GLY A 1 94 ? -7.336 9.309 3.872 1.00 91.62 94 GLY A O 1
ATOM 672 N N . THR A 1 95 ? -5.733 9.239 5.435 1.00 94.94 95 THR A N 1
ATOM 673 C CA . THR A 1 95 ? -4.713 9.906 4.610 1.00 94.94 95 THR A CA 1
ATOM 674 C C . THR A 1 95 ? -3.540 8.997 4.252 1.00 94.94 95 THR A C 1
ATOM 676 O O . THR A 1 95 ? -3.372 7.901 4.775 1.00 94.94 95 THR A O 1
ATOM 679 N N . CYS A 1 96 ? -2.671 9.486 3.367 1.00 97.38 96 CYS A N 1
ATOM 680 C CA . CYS A 1 96 ? -1.399 8.844 3.028 1.00 97.38 96 CYS A CA 1
ATOM 681 C C . CYS A 1 96 ? -0.288 9.087 4.068 1.00 97.38 96 CYS A C 1
ATOM 683 O O . CYS A 1 96 ? 0.893 8.946 3.751 1.00 97.38 96 CYS A O 1
ATOM 685 N N . SER A 1 97 ? -0.650 9.476 5.291 1.00 96.94 97 SER A N 1
ATOM 686 C CA . SER A 1 97 ? 0.293 9.689 6.388 1.00 96.94 97 SER A CA 1
ATOM 687 C C . SER A 1 97 ? 0.376 8.424 7.233 1.00 96.94 97 SER A C 1
ATOM 689 O O . SER A 1 97 ? -0.650 7.908 7.671 1.00 96.94 97 SER A O 1
ATOM 691 N N . ALA A 1 98 ? 1.587 7.924 7.467 1.00 96.38 98 ALA A N 1
ATOM 692 C CA . ALA A 1 98 ? 1.795 6.762 8.322 1.00 96.38 98 ALA A CA 1
ATOM 693 C C . ALA A 1 98 ? 1.630 7.152 9.799 1.00 96.38 98 ALA A C 1
ATOM 695 O O . ALA A 1 98 ? 2.317 8.048 10.289 1.00 96.38 98 ALA A O 1
ATOM 696 N N . LYS A 1 99 ? 0.732 6.460 10.501 1.00 95.81 99 LYS A N 1
ATOM 697 C CA . LYS A 1 99 ? 0.576 6.526 11.957 1.00 95.81 99 LYS A CA 1
ATOM 698 C C . LYS A 1 99 ? 1.522 5.552 12.657 1.00 95.81 99 LYS A C 1
ATOM 700 O O . LYS A 1 99 ? 2.147 5.910 13.650 1.00 95.81 99 LYS A O 1
ATOM 705 N N . GLU A 1 100 ? 1.631 4.340 12.121 1.00 95.38 100 GLU A N 1
ATOM 706 C CA . GLU A 1 100 ? 2.495 3.2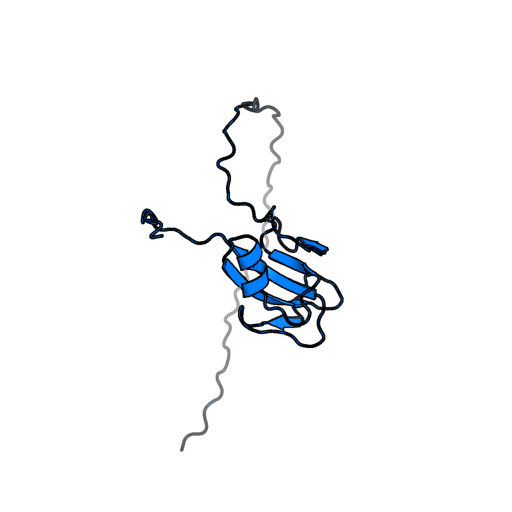71 12.626 1.00 95.38 100 GLU A CA 1
ATOM 707 C C . GLU A 1 100 ? 2.955 2.388 11.463 1.00 95.38 100 GLU A C 1
ATOM 709 O O . GLU A 1 100 ? 2.214 2.195 10.501 1.00 95.38 100 GLU A O 1
ATOM 714 N N . GLU A 1 101 ? 4.176 1.866 11.538 1.00 97.38 101 GLU A N 1
ATOM 715 C CA . GLU A 1 101 ? 4.701 0.885 10.587 1.00 97.38 101 GLU A CA 1
ATOM 716 C C . GLU A 1 101 ? 4.279 -0.533 10.974 1.00 97.38 101 GLU A C 1
ATOM 718 O O . GLU A 1 101 ? 4.321 -0.895 12.147 1.00 97.38 101 GLU A O 1
ATOM 723 N N . LEU A 1 102 ? 3.881 -1.322 9.976 1.00 97.06 102 LEU A N 1
ATOM 724 C CA . LEU A 1 102 ? 3.376 -2.685 10.120 1.00 97.06 102 LEU A CA 1
ATOM 725 C C . LEU A 1 102 ? 4.258 -3.670 9.362 1.00 97.06 102 LEU A C 1
ATOM 727 O O . LEU A 1 102 ? 4.851 -3.350 8.329 1.00 97.06 102 LEU A O 1
ATOM 731 N N . GLY A 1 103 ? 4.245 -4.926 9.803 1.00 97.31 103 GLY A N 1
ATOM 732 C CA . GLY A 1 103 ? 4.737 -6.017 8.968 1.00 97.31 103 GLY A CA 1
ATOM 733 C C . GLY A 1 103 ? 3.816 -6.276 7.768 1.00 97.31 103 GLY A C 1
ATOM 734 O O . GLY A 1 103 ? 2.595 -6.228 7.883 1.00 97.31 103 GLY A O 1
ATOM 735 N N . CYS A 1 104 ? 4.369 -6.671 6.617 1.00 98.25 104 CYS A N 1
ATOM 736 C CA . CYS A 1 104 ? 3.558 -7.066 5.454 1.00 98.25 104 CYS A CA 1
ATOM 737 C C . CYS A 1 104 ? 2.605 -8.246 5.727 1.00 98.25 104 CYS A C 1
ATOM 739 O O . CYS A 1 104 ? 1.615 -8.395 5.020 1.00 98.25 104 CYS A O 1
ATOM 741 N N . ALA A 1 105 ? 2.892 -9.088 6.723 1.00 97.62 105 ALA A N 1
ATOM 742 C CA . ALA A 1 105 ? 2.014 -10.181 7.153 1.00 97.62 105 ALA A CA 1
ATOM 743 C C . ALA A 1 105 ? 1.123 -9.807 8.353 1.00 97.62 105 ALA A C 1
ATOM 745 O O . ALA A 1 105 ? 0.339 -10.632 8.816 1.00 97.62 105 ALA A O 1
ATOM 746 N N . GLU A 1 106 ? 1.264 -8.594 8.885 1.00 97.00 106 GLU A N 1
ATOM 747 C CA . GLU A 1 106 ? 0.498 -8.133 10.034 1.00 97.00 106 GLU A CA 1
ATOM 748 C C . GLU A 1 106 ? -0.919 -7.741 9.611 1.00 97.00 106 GLU A C 1
ATOM 750 O O . GLU A 1 106 ? -1.133 -7.113 8.570 1.00 97.00 106 GLU A O 1
ATOM 755 N N . VAL A 1 107 ? -1.886 -8.118 10.442 1.00 95.38 107 VAL A N 1
ATOM 756 C CA . VAL A 1 107 ? -3.285 -7.723 10.310 1.00 95.38 107 VAL A CA 1
ATOM 757 C C . VAL A 1 107 ? -3.579 -6.684 11.381 1.00 95.38 107 VAL A C 1
ATOM 759 O O . VAL A 1 107 ? -3.338 -6.921 12.566 1.00 95.38 107 VAL A O 1
ATOM 762 N N . ARG A 1 108 ? -4.118 -5.533 10.972 1.00 91.56 108 ARG A N 1
ATOM 763 C CA . ARG A 1 108 ? -4.537 -4.487 11.905 1.00 91.56 108 ARG A CA 1
ATOM 764 C C . ARG A 1 108 ? -6.028 -4.592 12.193 1.00 91.56 108 ARG A C 1
ATOM 766 O O . ARG A 1 108 ? -6.865 -4.153 11.405 1.00 91.56 108 ARG A O 1
ATOM 773 N N . GLU A 1 109 ? -6.344 -5.152 13.352 1.00 88.38 109 GLU A N 1
ATOM 774 C CA . GLU A 1 109 ? -7.719 -5.250 13.834 1.00 88.38 109 GLU A CA 1
ATOM 775 C C . GLU A 1 109 ? -8.350 -3.862 14.005 1.00 88.38 109 GLU A C 1
ATOM 777 O O . GLU A 1 109 ? -7.738 -2.933 14.530 1.00 88.38 109 GLU A O 1
ATOM 782 N N . GLY A 1 110 ? -9.593 -3.715 13.548 1.00 83.12 110 GLY A N 1
ATOM 783 C CA . GLY A 1 110 ? -10.350 -2.465 13.659 1.00 83.12 110 GLY A CA 1
ATOM 784 C C . GLY A 1 110 ? -10.003 -1.381 12.632 1.00 83.12 110 GLY A C 1
ATOM 785 O O . GLY A 1 110 ? -10.747 -0.404 12.549 1.00 83.12 110 GLY A O 1
ATOM 786 N N . SER A 1 111 ? -8.959 -1.548 11.809 1.00 83.25 111 SER A N 1
ATOM 787 C CA . SER A 1 111 ? -8.731 -0.651 10.672 1.00 83.25 111 SER A CA 1
ATOM 788 C C . SER A 1 111 ? -9.402 -1.174 9.406 1.00 83.25 111 SER A C 1
ATOM 790 O O . SER A 1 111 ? -9.265 -2.339 9.041 1.00 83.25 111 SER A O 1
ATOM 792 N N . SER A 1 112 ? -10.120 -0.294 8.709 1.00 90.62 112 SER A N 1
ATOM 793 C CA . SER A 1 112 ? -10.696 -0.596 7.389 1.00 90.62 112 SER A CA 1
ATOM 794 C C . SER A 1 112 ? -9.789 -0.169 6.236 1.00 90.62 112 SER A C 1
ATOM 796 O O . SER A 1 112 ? -10.039 -0.553 5.092 1.00 90.62 112 SER A O 1
ATOM 798 N N . GLU A 1 113 ? -8.743 0.603 6.540 1.00 96.00 113 GLU A N 1
ATOM 799 C CA . GLU A 1 113 ? -7.834 1.195 5.568 1.00 96.00 113 GLU A CA 1
ATOM 800 C C . GLU A 1 113 ? -6.385 1.062 6.034 1.00 96.00 113 GLU A C 1
ATOM 802 O O . GLU A 1 113 ? -6.077 1.317 7.198 1.00 96.00 113 GLU A O 1
ATOM 807 N N . LEU A 1 114 ? -5.483 0.693 5.133 1.00 97.81 114 LEU A N 1
ATOM 808 C CA . LEU A 1 114 ? -4.046 0.639 5.406 1.00 97.81 114 LEU A CA 1
ATOM 809 C C . LEU A 1 114 ? -3.283 1.259 4.241 1.00 97.81 114 LEU A C 1
ATOM 811 O O . LEU A 1 114 ? -3.743 1.222 3.100 1.00 97.81 114 LEU A O 1
ATOM 815 N N . ILE A 1 115 ? -2.110 1.819 4.521 1.00 98.50 115 ILE A N 1
ATOM 816 C CA . ILE A 1 115 ? -1.190 2.223 3.463 1.00 98.50 115 ILE A CA 1
ATOM 817 C C . ILE A 1 115 ? -0.371 0.991 3.098 1.00 98.50 115 ILE A C 1
ATOM 819 O O . ILE A 1 115 ? 0.387 0.489 3.927 1.00 98.50 115 ILE A O 1
ATOM 823 N N . CYS A 1 116 ? -0.507 0.518 1.865 1.00 98.31 116 CYS A N 1
ATOM 824 C CA . CYS A 1 116 ? 0.253 -0.617 1.356 1.00 98.31 116 CYS A CA 1
ATOM 825 C C . CYS A 1 116 ? 1.169 -0.156 0.228 1.00 98.31 116 CYS A C 1
ATOM 827 O O . CYS A 1 116 ? 0.738 0.564 -0.674 1.00 98.31 116 CYS A O 1
ATOM 829 N N . GLU A 1 117 ? 2.424 -0.586 0.279 1.00 97.88 117 GLU A N 1
ATOM 830 C CA . GLU A 1 117 ? 3.385 -0.415 -0.803 1.00 97.88 117 GLU A CA 1
ATOM 831 C C . GLU A 1 117 ? 3.680 -1.773 -1.430 1.00 97.88 117 GLU A C 1
ATOM 833 O O . GLU A 1 117 ? 4.113 -2.704 -0.751 1.00 97.88 117 GLU A O 1
ATOM 838 N N . CYS A 1 118 ? 3.408 -1.889 -2.724 1.00 96.81 118 CYS A N 1
ATOM 839 C CA . CYS A 1 118 ? 3.569 -3.104 -3.503 1.00 96.81 118 CYS A CA 1
ATOM 840 C C . CYS A 1 118 ? 4.654 -2.912 -4.568 1.00 96.81 118 CYS A C 1
ATOM 842 O O . CYS A 1 118 ? 4.900 -1.806 -5.035 1.00 96.81 118 CYS A O 1
ATOM 844 N N . ALA A 1 119 ? 5.273 -3.997 -5.004 1.00 93.62 119 ALA A N 1
ATOM 845 C CA . ALA A 1 119 ? 6.163 -4.011 -6.154 1.00 93.62 119 ALA A CA 1
ATOM 846 C C . ALA A 1 119 ? 5.984 -5.311 -6.931 1.00 93.62 119 ALA A C 1
ATOM 848 O O . ALA A 1 119 ? 5.422 -6.286 -6.426 1.00 93.62 119 ALA A O 1
ATOM 849 N N . MET A 1 120 ? 6.482 -5.348 -8.162 1.00 90.25 120 MET A N 1
ATOM 850 C CA . MET A 1 120 ? 6.540 -6.612 -8.881 1.00 90.25 120 MET A CA 1
ATOM 851 C C . MET A 1 120 ? 7.447 -7.612 -8.178 1.00 90.25 120 MET A C 1
ATOM 853 O O . MET A 1 120 ? 8.495 -7.225 -7.654 1.00 90.25 120 MET A O 1
ATOM 857 N N . PRO A 1 121 ? 7.118 -8.908 -8.257 1.00 84.88 121 PRO A N 1
ATOM 858 C CA . PRO A 1 121 ? 8.109 -9.929 -7.991 1.00 84.88 121 PRO A CA 1
ATOM 859 C C . PRO A 1 121 ? 9.253 -9.785 -9.004 1.00 84.88 121 PRO A C 1
ATOM 861 O O . PRO A 1 121 ? 9.029 -9.800 -10.218 1.00 84.88 121 PRO A O 1
ATOM 864 N N . ILE A 1 122 ? 10.487 -9.659 -8.514 1.00 76.75 122 ILE A N 1
ATOM 865 C CA . ILE A 1 122 ? 11.668 -9.856 -9.354 1.00 76.75 122 ILE A CA 1
ATOM 866 C C . ILE A 1 122 ? 11.676 -11.343 -9.707 1.00 76.75 122 ILE A C 1
ATOM 868 O O . ILE A 1 122 ? 11.892 -12.196 -8.850 1.00 76.75 122 ILE A O 1
ATOM 872 N N . THR A 1 123 ? 11.351 -11.662 -10.954 1.00 68.06 123 THR A N 1
ATOM 873 C CA . THR A 1 123 ? 11.522 -13.014 -11.480 1.00 68.06 123 THR A CA 1
ATOM 874 C C . THR A 1 123 ? 12.857 -13.032 -12.206 1.00 68.06 123 THR A C 1
ATOM 876 O O . THR A 1 123 ? 12.958 -12.619 -13.360 1.00 68.06 123 THR A O 1
ATOM 879 N N . ASP A 1 124 ? 13.912 -13.455 -11.511 1.00 64.44 124 ASP A N 1
ATOM 880 C CA . ASP A 1 124 ? 15.212 -13.730 -12.124 1.00 64.44 124 ASP A CA 1
ATOM 881 C C . ASP A 1 124 ? 15.089 -14.973 -13.018 1.00 64.44 124 ASP A C 1
ATOM 883 O O . ASP A 1 124 ? 15.452 -16.071 -12.625 1.00 64.44 124 ASP A O 1
ATOM 887 N N . GLY A 1 125 ? 14.499 -14.822 -14.205 1.00 60.06 125 GLY A N 1
ATOM 888 C CA . GLY A 1 125 ? 14.727 -15.687 -15.364 1.00 60.06 125 GLY A CA 1
ATOM 889 C C . GLY A 1 125 ? 14.654 -17.213 -15.200 1.00 60.06 125 GLY A C 1
ATOM 890 O O . GLY A 1 125 ? 15.271 -17.893 -16.013 1.00 60.06 125 GLY A O 1
ATOM 891 N N . GLU A 1 126 ? 13.920 -17.778 -14.240 1.00 54.59 126 GLU A N 1
ATOM 892 C CA . GLU A 1 126 ? 13.633 -19.216 -14.234 1.00 54.59 126 GLU A CA 1
ATOM 893 C C . GLU A 1 126 ? 12.276 -19.460 -14.919 1.00 54.59 126 GLU A C 1
ATOM 895 O O . GLU A 1 126 ? 11.248 -18.962 -14.440 1.00 54.59 126 GLU A O 1
ATOM 900 N N . PRO A 1 127 ? 12.221 -20.186 -16.057 1.00 49.34 127 PRO A N 1
ATOM 901 C CA . PRO A 1 127 ? 10.952 -20.579 -16.647 1.00 49.34 127 PRO A CA 1
ATOM 902 C C . PRO A 1 127 ? 10.188 -21.407 -15.616 1.00 49.34 127 PRO A C 1
ATOM 904 O O . PRO A 1 127 ? 10.574 -22.523 -15.279 1.00 49.34 127 PRO A O 1
ATOM 907 N N . THR A 1 128 ? 9.093 -20.850 -15.105 1.00 50.62 128 THR A N 1
ATOM 908 C CA . THR A 1 128 ? 8.161 -21.572 -14.244 1.00 50.62 128 THR A CA 1
ATOM 909 C C . THR A 1 128 ? 7.553 -22.707 -15.062 1.00 50.62 128 THR A C 1
ATOM 911 O O . THR A 1 128 ? 6.580 -22.522 -15.791 1.00 50.62 128 THR A O 1
ATOM 914 N N . THR A 1 129 ? 8.134 -23.901 -14.966 1.00 49.91 129 THR A N 1
ATOM 915 C CA . THR A 1 129 ? 7.458 -25.137 -15.346 1.00 49.91 129 THR A CA 1
ATOM 916 C C . THR A 1 129 ? 6.310 -25.362 -14.375 1.00 49.91 129 THR A C 1
ATOM 918 O O . THR A 1 129 ? 6.477 -25.899 -13.281 1.00 49.91 129 THR A O 1
ATOM 921 N N . THR A 1 130 ? 5.126 -24.932 -14.807 1.00 56.34 130 THR A N 1
ATOM 922 C CA . THR A 1 130 ? 3.829 -25.476 -14.414 1.00 56.34 130 THR A CA 1
ATOM 923 C C . THR A 1 130 ? 3.921 -27.002 -14.359 1.00 56.34 130 THR A C 1
ATOM 925 O O . THR A 1 130 ? 4.019 -27.654 -15.396 1.00 56.34 130 THR A O 1
ATOM 928 N N . THR A 1 131 ? 3.908 -27.570 -13.155 1.00 48.56 131 THR A N 1
ATOM 929 C CA . THR A 1 131 ? 3.679 -29.003 -12.950 1.00 48.56 131 THR A CA 1
ATOM 930 C C . THR A 1 131 ? 2.263 -29.155 -12.420 1.00 48.56 131 THR A C 1
ATOM 932 O O . THR A 1 131 ? 1.936 -28.641 -11.351 1.00 48.56 131 THR A O 1
ATOM 935 N N . THR A 1 132 ? 1.433 -29.750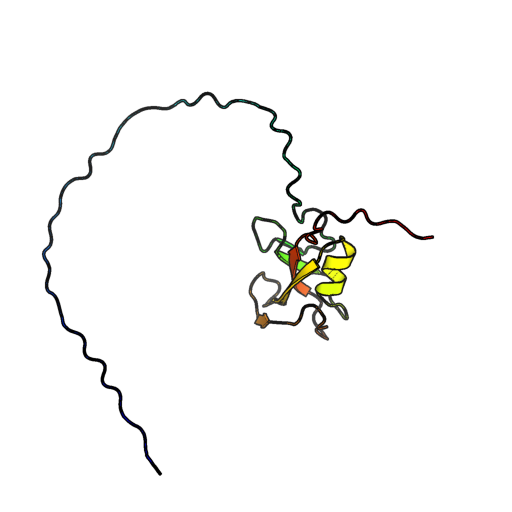 -13.275 1.00 50.72 132 THR A N 1
ATOM 936 C CA . THR A 1 132 ? 0.048 -30.176 -13.050 1.00 50.72 132 THR A CA 1
ATOM 937 C C . THR A 1 132 ? -0.042 -31.269 -11.996 1.00 50.72 132 THR A C 1
ATOM 939 O O . THR A 1 132 ? 0.875 -32.118 -11.960 1.00 50.72 132 THR A O 1
#

Foldseek 3Di:
DDDDDDDDDDDDDDDDDDDDDDDDDDDDDDDDPDPPDDPPPPPPVQCPPQPQFPAALDPSSQKGWHFQLAQHFLQVRQVVVQWGWPWKAADDPSDSDGPGTDDRRDRDHPDRIITTGTDHPPDPDDPPPDDD

Sequence (132 aa):
KIRGGQLICSAPGSLGVSDPDQNDAPPATLTLPSPVASARLVRFPECTDLVNVVRPCSESGCKVLAAQMAGRSCGEYCKQSGLVCMGAWEQADGTCSAKEELGCAEVREGSSELICECAMPITDGEPTTTTT

pLDDT: mean 77.27, std 20.42, range [41.56, 98.5]